Protein AF-A0A316G0H0-F1 (afdb_monomer)

pLDDT: mean 82.6, std 12.06, range [52.97, 92.81]

InterPro domains:
  IPR002514 Transposase IS3/IS911family [PF01527] (9-66)
  IPR010921 Trp repressor/replication initiator [SSF48295] (5-66)

Radius of gyration: 13.91 Å; Cα contacts (8 Å, |Δi|>4): 41; chains: 1; bounding box: 31×35×36 Å

Structure (mmCIF, N/CA/C/O backbone):
data_AF-A0A316G0H0-F1
#
_entry.id   AF-A0A316G0H0-F1
#
loop_
_atom_site.group_PDB
_atom_site.id
_atom_site.type_symbol
_atom_site.label_atom_id
_atom_site.label_alt_id
_atom_site.label_comp_id
_atom_site.label_asym_id
_atom_site.label_entity_id
_atom_site.label_seq_id
_atom_site.pdbx_PDB_ins_code
_atom_site.Cartn_x
_atom_site.Cartn_y
_atom_site.Cartn_z
_atom_site.occupancy
_atom_site.B_iso_or_equiv
_atom_site.auth_seq_id
_atom_site.auth_comp_id
_atom_site.auth_asym_id
_atom_site.auth_atom_id
_atom_site.pdbx_PDB_model_num
ATOM 1 N N . MET A 1 1 ? 8.644 -27.581 -19.351 1.00 53.03 1 MET A N 1
ATOM 2 C CA . MET A 1 1 ? 9.066 -26.187 -19.627 1.00 53.03 1 MET A CA 1
ATOM 3 C C . MET A 1 1 ? 9.074 -25.419 -18.310 1.00 53.03 1 MET A C 1
ATOM 5 O O . MET A 1 1 ? 8.035 -25.357 -17.669 1.00 53.03 1 MET A O 1
ATOM 9 N N . VAL A 1 2 ? 10.218 -24.902 -17.851 1.00 64.69 2 VAL A N 1
ATOM 10 C CA . VAL A 1 2 ? 10.293 -24.180 -16.565 1.00 64.69 2 VAL A CA 1
ATOM 11 C C . VAL A 1 2 ? 10.052 -22.692 -16.822 1.00 64.69 2 VAL A C 1
ATOM 13 O O . VAL A 1 2 ? 10.907 -22.006 -17.378 1.00 64.69 2 VAL A O 1
ATOM 16 N N . THR A 1 3 ? 8.880 -22.176 -16.453 1.00 74.88 3 THR A N 1
ATOM 17 C CA . THR A 1 3 ? 8.573 -20.744 -16.571 1.00 74.88 3 THR A CA 1
ATOM 18 C C . THR A 1 3 ? 9.431 -19.951 -15.578 1.00 74.88 3 THR A C 1
ATOM 20 O O . THR A 1 3 ? 9.207 -20.024 -14.366 1.00 74.88 3 THR A O 1
ATOM 23 N N . LYS A 1 4 ? 10.424 -19.191 -16.062 1.00 76.81 4 LYS A N 1
ATOM 24 C CA . LYS A 1 4 ? 11.204 -18.264 -15.221 1.00 76.81 4 LYS A CA 1
ATOM 25 C C . LYS A 1 4 ? 10.266 -17.220 -14.600 1.00 76.81 4 LYS A C 1
ATOM 27 O O . LYS A 1 4 ? 9.511 -16.551 -15.303 1.00 76.81 4 LYS A O 1
ATOM 32 N N . ARG A 1 5 ? 10.309 -17.076 -13.272 1.00 77.69 5 ARG A N 1
ATOM 33 C CA . ARG A 1 5 ? 9.502 -16.092 -12.532 1.00 77.69 5 ARG A CA 1
ATOM 34 C C . ARG A 1 5 ? 9.996 -14.677 -12.845 1.00 77.69 5 ARG A C 1
ATOM 36 O O . ARG A 1 5 ? 11.188 -14.404 -12.722 1.00 77.69 5 ARG A O 1
ATOM 43 N N . LYS A 1 6 ? 9.084 -13.777 -13.225 1.00 79.62 6 LYS A N 1
ATOM 44 C CA . LYS A 1 6 ? 9.409 -12.358 -13.436 1.00 79.62 6 LYS A CA 1
ATOM 45 C C . LYS A 1 6 ? 9.844 -11.736 -12.098 1.00 79.62 6 LYS A C 1
ATOM 47 O O . LYS A 1 6 ? 9.183 -12.004 -11.090 1.00 79.62 6 LYS A O 1
ATOM 52 N N . PRO A 1 7 ? 10.925 -10.937 -12.057 1.00 78.38 7 PRO A N 1
ATOM 53 C CA . PRO A 1 7 ? 11.365 -10.293 -10.826 1.00 78.38 7 PRO A CA 1
ATOM 54 C C . PRO A 1 7 ? 10.249 -9.422 -10.239 1.00 78.38 7 PRO A C 1
ATOM 56 O O . PRO A 1 7 ? 9.504 -8.756 -10.963 1.00 78.38 7 PRO A O 1
ATOM 59 N N . TYR A 1 8 ? 10.121 -9.455 -8.913 1.00 79.38 8 TYR A N 1
ATOM 60 C CA . TYR A 1 8 ? 9.135 -8.655 -8.195 1.00 79.38 8 TYR A CA 1
ATOM 61 C C . TYR A 1 8 ? 9.485 -7.170 -8.305 1.00 79.38 8 TYR A C 1
ATOM 63 O O . TYR A 1 8 ? 10.609 -6.779 -7.997 1.00 79.38 8 TYR A O 1
ATOM 71 N N . LYS A 1 9 ? 8.509 -6.338 -8.688 1.00 83.62 9 LYS A N 1
ATOM 72 C CA . LYS A 1 9 ? 8.645 -4.881 -8.590 1.00 83.62 9 LYS A CA 1
ATOM 73 C C . LYS A 1 9 ? 8.691 -4.479 -7.116 1.00 83.62 9 LYS A C 1
ATOM 75 O O . LYS A 1 9 ? 7.812 -4.853 -6.339 1.00 83.62 9 LYS A O 1
ATOM 80 N N . THR A 1 10 ? 9.714 -3.725 -6.739 1.00 83.50 10 THR A N 1
ATOM 81 C CA . THR A 1 10 ? 9.848 -3.127 -5.410 1.00 83.50 10 THR A CA 1
ATOM 82 C C . THR A 1 10 ? 9.382 -1.682 -5.451 1.00 83.50 10 THR A C 1
ATOM 84 O O . THR A 1 10 ? 9.760 -0.942 -6.352 1.00 83.50 10 THR A O 1
ATOM 87 N N . PHE A 1 11 ? 8.592 -1.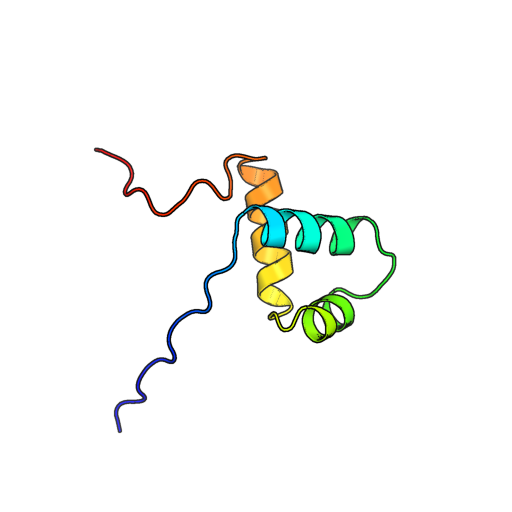289 -4.457 1.00 87.88 11 PHE A N 1
ATOM 88 C CA . PHE A 1 11 ? 8.106 0.078 -4.284 1.00 87.88 11 PHE A CA 1
ATOM 89 C C . PHE A 1 11 ? 8.598 0.623 -2.945 1.00 87.88 11 PHE A C 1
ATOM 91 O O . PHE A 1 11 ? 8.736 -0.152 -1.986 1.00 87.88 11 PHE A O 1
ATOM 98 N N . THR A 1 12 ? 8.854 1.929 -2.887 1.00 89.31 12 THR A N 1
ATOM 99 C CA . THR A 1 12 ? 9.260 2.630 -1.662 1.00 89.31 12 THR A CA 1
ATOM 100 C C . THR A 1 12 ? 8.126 2.632 -0.636 1.00 89.31 12 THR A C 1
ATOM 102 O O . THR A 1 12 ? 6.965 2.391 -0.972 1.00 89.31 12 THR A O 1
ATOM 105 N N . LYS A 1 13 ? 8.457 2.864 0.640 1.00 87.69 13 LYS A N 1
ATOM 106 C CA . LYS A 1 13 ? 7.452 2.987 1.709 1.00 87.69 13 LYS A CA 1
ATOM 107 C C . LYS A 1 13 ? 6.467 4.117 1.399 1.00 87.69 13 LYS A C 1
ATOM 109 O O . LYS A 1 13 ? 5.265 3.892 1.467 1.00 87.69 13 LYS A O 1
ATOM 114 N N . GLU A 1 14 ? 6.988 5.281 1.023 1.00 88.69 14 GLU A N 1
ATOM 115 C CA . GLU A 1 14 ? 6.199 6.476 0.705 1.00 88.69 14 GLU A CA 1
ATOM 116 C C . GLU A 1 14 ? 5.213 6.202 -0.428 1.00 88.69 14 GLU A C 1
ATOM 118 O O . GLU A 1 14 ? 4.027 6.464 -0.283 1.00 88.69 14 GLU A O 1
ATOM 123 N N . PHE A 1 15 ? 5.662 5.538 -1.498 1.00 91.06 15 PHE A N 1
ATOM 124 C CA . PHE A 1 15 ? 4.781 5.182 -2.608 1.00 91.06 15 PHE A CA 1
ATOM 125 C C . PHE A 1 15 ? 3.616 4.288 -2.171 1.00 91.06 15 PHE A C 1
ATOM 127 O O . PHE A 1 15 ? 2.487 4.474 -2.612 1.00 91.06 15 PHE A O 1
ATOM 134 N N . LYS A 1 16 ? 3.868 3.297 -1.307 1.00 90.31 16 LYS A N 1
ATOM 135 C CA . LYS A 1 16 ? 2.808 2.399 -0.825 1.00 90.31 16 LYS A CA 1
ATOM 136 C C . LYS A 1 16 ? 1.813 3.123 0.075 1.00 90.31 16 LYS A C 1
ATOM 138 O O . LYS A 1 16 ? 0.626 2.828 -0.009 1.00 90.31 16 LYS A O 1
ATOM 143 N N . LEU A 1 17 ? 2.296 4.037 0.917 1.00 90.62 17 LEU A N 1
ATOM 144 C CA . LEU A 1 17 ? 1.451 4.862 1.780 1.00 90.62 17 LEU A CA 1
ATOM 145 C C . LEU A 1 17 ? 0.543 5.759 0.947 1.00 90.62 17 LEU A C 1
ATOM 147 O O . LEU A 1 17 ? -0.669 5.689 1.112 1.00 90.62 17 LEU A O 1
ATOM 151 N N . GLU A 1 18 ? 1.113 6.502 -0.000 1.00 92.00 18 GLU A N 1
ATOM 152 C CA . GLU A 1 18 ? 0.349 7.383 -0.884 1.00 92.00 18 GLU A CA 1
ATOM 153 C C . GLU A 1 18 ? -0.639 6.595 -1.747 1.00 92.00 18 GLU A C 1
ATOM 155 O O . GLU A 1 18 ? -1.789 6.991 -1.888 1.00 92.00 18 GLU A O 1
ATOM 160 N N . ALA A 1 19 ? -0.252 5.423 -2.257 1.00 92.69 19 ALA A N 1
ATOM 161 C CA . ALA A 1 19 ? -1.151 4.573 -3.033 1.00 92.69 19 ALA A CA 1
ATOM 162 C C . ALA A 1 19 ? -2.359 4.072 -2.218 1.00 92.69 19 ALA A C 1
ATOM 164 O O . ALA A 1 19 ? -3.476 4.019 -2.731 1.00 92.69 19 ALA A O 1
ATOM 165 N N . VAL A 1 20 ? -2.150 3.695 -0.951 1.00 91.81 20 VAL A N 1
ATOM 166 C CA . VAL A 1 20 ? -3.234 3.276 -0.046 1.00 91.81 20 VAL A CA 1
ATOM 167 C C . VAL A 1 20 ? -4.082 4.468 0.375 1.00 91.81 20 VAL A C 1
ATOM 169 O O . VAL A 1 20 ? -5.304 4.357 0.408 1.00 91.81 20 VAL A O 1
ATOM 172 N N . ARG A 1 21 ? -3.449 5.604 0.667 1.00 91.06 21 ARG A N 1
ATOM 173 C CA . ARG A 1 21 ? -4.120 6.854 1.009 1.00 91.06 21 ARG A CA 1
ATOM 174 C C . ARG A 1 21 ? -5.033 7.304 -0.129 1.00 91.06 21 ARG A C 1
ATOM 176 O O . ARG A 1 21 ? -6.223 7.476 0.096 1.00 91.06 21 ARG A O 1
ATOM 183 N N . LEU A 1 22 ? -4.517 7.341 -1.356 1.00 91.62 22 LEU A N 1
ATOM 184 C CA . LEU A 1 22 ? -5.287 7.641 -2.559 1.00 91.62 22 LEU A CA 1
ATOM 185 C C . LEU A 1 22 ? -6.446 6.659 -2.752 1.00 91.62 22 LEU A C 1
ATOM 187 O O . LEU A 1 22 ? -7.531 7.074 -3.123 1.00 91.62 22 LEU A O 1
ATOM 191 N N . MET A 1 23 ? -6.247 5.367 -2.476 1.00 91.81 23 MET A N 1
ATOM 192 C CA . MET A 1 23 ? -7.325 4.374 -2.546 1.00 91.81 23 MET A CA 1
ATOM 193 C C . MET A 1 23 ? -8.417 4.588 -1.489 1.00 91.81 23 MET A C 1
ATOM 195 O O . MET A 1 23 ?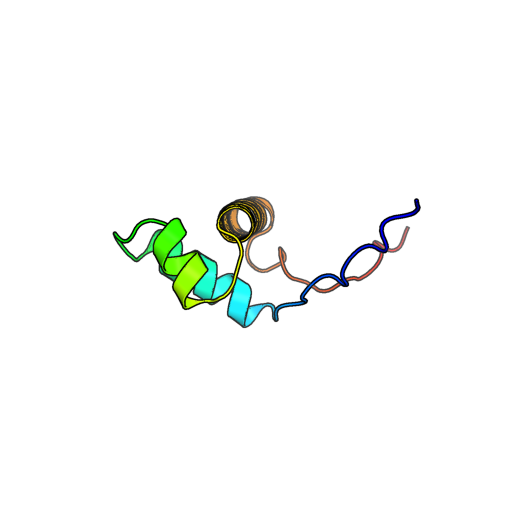 -9.569 4.277 -1.763 1.00 91.81 23 MET A O 1
ATOM 199 N N . LYS A 1 24 ? -8.065 5.059 -0.287 1.00 88.38 24 LYS A N 1
ATOM 200 C CA . LYS A 1 24 ? -9.013 5.277 0.817 1.00 88.38 24 LYS A CA 1
ATOM 201 C C . LYS A 1 24 ? -9.722 6.632 0.736 1.00 88.38 24 LYS A C 1
ATOM 203 O O . LYS A 1 24 ? -10.889 6.713 1.092 1.00 88.38 24 LYS A O 1
ATOM 208 N N . GLU A 1 25 ? -9.019 7.680 0.312 1.00 91.12 25 GLU A N 1
ATOM 209 C CA . GLU A 1 25 ? -9.556 9.044 0.210 1.00 91.12 25 GLU A CA 1
ATOM 210 C C . GLU A 1 25 ? -10.271 9.296 -1.122 1.00 91.12 25 GLU A C 1
ATOM 212 O O . GLU A 1 25 ? -11.150 10.150 -1.196 1.00 91.12 25 GLU A O 1
ATOM 217 N N . SER A 1 26 ? -9.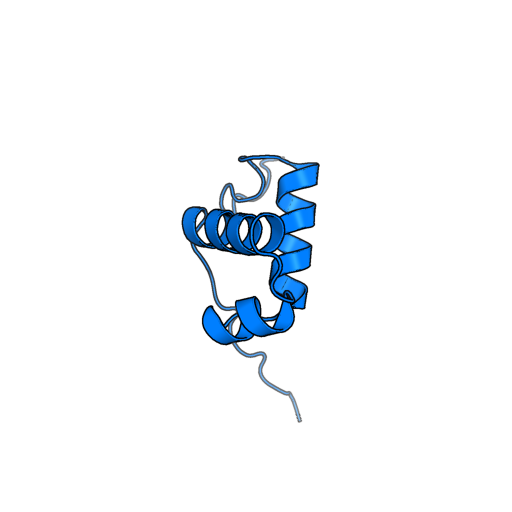900 8.584 -2.189 1.00 85.62 26 SER A N 1
ATOM 218 C CA . SER A 1 26 ? -10.554 8.739 -3.484 1.00 85.62 26 SER A CA 1
ATOM 219 C C . SER A 1 26 ? -11.781 7.837 -3.569 1.00 85.62 26 SER A C 1
ATOM 221 O O . SER A 1 26 ? -11.689 6.638 -3.337 1.00 85.62 26 SER A O 1
ATOM 223 N N . ASP A 1 27 ? -12.902 8.392 -4.027 1.00 85.81 27 ASP A N 1
ATOM 224 C CA . ASP A 1 27 ? -14.129 7.641 -4.351 1.00 85.81 27 ASP A CA 1
ATOM 225 C C . ASP A 1 27 ? -13.979 6.771 -5.624 1.00 85.81 27 ASP A C 1
ATOM 227 O O . ASP A 1 27 ? -14.914 6.144 -6.117 1.00 85.81 27 ASP A O 1
ATOM 231 N N . ARG A 1 28 ? -12.768 6.733 -6.197 1.00 89.00 28 ARG A N 1
ATOM 232 C CA . ARG A 1 28 ? -12.454 5.988 -7.415 1.00 89.00 28 ARG A CA 1
ATOM 233 C C . ARG A 1 28 ? -12.257 4.500 -7.122 1.00 89.00 28 ARG A C 1
ATOM 235 O O . ARG A 1 28 ? -11.654 4.123 -6.114 1.00 89.00 28 ARG A O 1
ATOM 242 N N . PRO A 1 29 ? -12.647 3.613 -8.050 1.00 91.19 29 PRO A N 1
ATOM 243 C CA . PRO A 1 29 ? -12.413 2.189 -7.891 1.00 91.19 29 PRO A CA 1
ATOM 244 C C . PRO A 1 29 ? -10.910 1.878 -7.847 1.00 91.19 29 PRO A C 1
ATOM 246 O O . PRO A 1 29 ? -10.137 2.285 -8.715 1.00 91.19 29 PRO A O 1
ATOM 249 N N . ALA A 1 30 ? -10.499 1.022 -6.905 1.00 89.19 30 ALA A N 1
ATOM 250 C CA . ALA A 1 30 ? -9.104 0.589 -6.739 1.00 89.19 30 ALA A CA 1
ATOM 251 C C . ALA A 1 30 ? -8.468 0.010 -8.020 1.00 89.19 30 ALA A C 1
ATOM 253 O O . ALA A 1 30 ? -7.247 -0.047 -8.150 1.00 89.19 30 ALA A O 1
ATOM 254 N N . ARG A 1 31 ? -9.285 -0.449 -8.980 1.00 91.44 31 ARG A N 1
ATOM 255 C CA . ARG A 1 31 ? -8.821 -0.887 -10.303 1.00 91.44 31 ARG A CA 1
ATOM 256 C C . ARG A 1 31 ? -8.233 0.268 -11.114 1.00 91.44 31 ARG A C 1
ATOM 258 O O . ARG A 1 31 ? -7.180 0.074 -11.707 1.00 91.44 31 ARG A O 1
ATOM 265 N N . GLU A 1 32 ? -8.898 1.416 -11.155 1.00 92.81 32 GLU A N 1
ATOM 266 C CA . GLU A 1 32 ? -8.439 2.581 -11.918 1.00 92.81 32 GLU A CA 1
ATOM 267 C C . GLU A 1 32 ? -7.181 3.169 -11.298 1.00 92.81 32 GLU A C 1
ATOM 269 O O . GLU A 1 32 ? -6.182 3.336 -11.990 1.00 92.81 32 GLU A O 1
ATOM 274 N N . ILE A 1 33 ? -7.177 3.325 -9.973 1.00 92.19 33 ILE A N 1
ATOM 275 C CA . ILE A 1 33 ? -6.002 3.772 -9.215 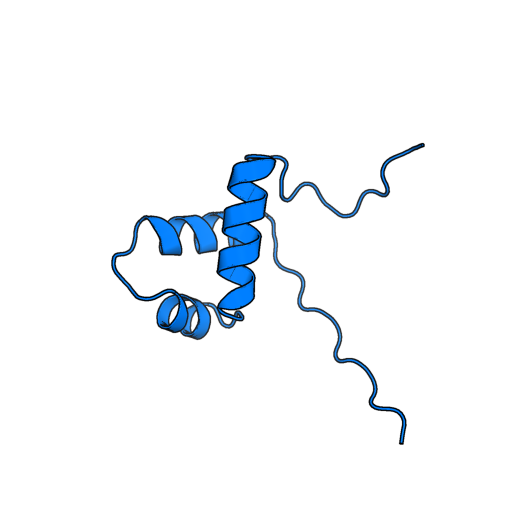1.00 92.19 33 ILE A CA 1
ATOM 276 C C . ILE A 1 33 ? -4.812 2.834 -9.460 1.00 9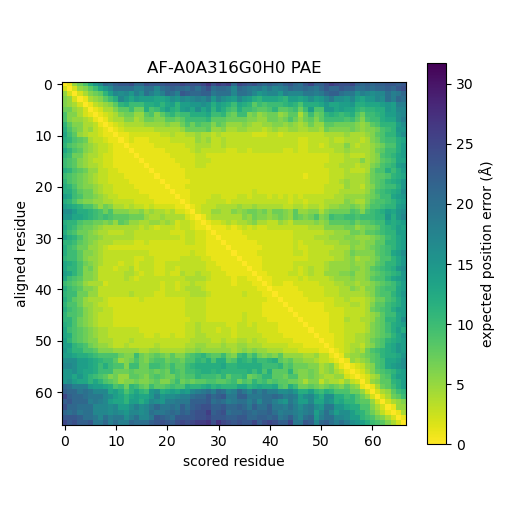2.19 33 ILE A C 1
ATOM 278 O O . ILE A 1 33 ? -3.685 3.275 -9.666 1.00 92.19 33 ILE A O 1
ATOM 282 N N . ALA A 1 34 ? -5.043 1.518 -9.496 1.00 91.62 34 ALA A N 1
ATOM 283 C CA . ALA A 1 34 ? -3.981 0.560 -9.780 1.00 91.62 34 ALA A CA 1
ATOM 284 C C . ALA A 1 34 ? -3.421 0.691 -11.206 1.00 91.62 34 ALA A C 1
ATOM 286 O O . ALA A 1 34 ? -2.211 0.555 -11.393 1.00 91.62 34 ALA A O 1
ATOM 287 N N . LEU A 1 35 ? -4.283 0.941 -12.196 1.00 92.19 35 LEU A N 1
ATOM 288 C CA . LEU A 1 35 ? -3.876 1.151 -13.586 1.00 92.19 35 LEU A CA 1
ATOM 289 C C . LEU A 1 35 ? -3.054 2.435 -13.731 1.00 92.19 35 LEU A C 1
ATOM 291 O O . LEU A 1 35 ? -1.988 2.391 -14.338 1.00 92.19 35 LEU A O 1
ATOM 295 N N . GLU A 1 36 ? -3.506 3.525 -13.112 1.00 91.50 36 GLU A N 1
ATOM 296 C CA . GLU A 1 36 ? -2.822 4.821 -13.092 1.00 91.50 36 GLU A CA 1
ATOM 297 C C . GLU A 1 36 ? -1.433 4.719 -12.444 1.00 91.50 36 GLU A C 1
ATOM 299 O O . GLU A 1 36 ? -0.433 5.152 -13.012 1.00 91.50 36 GLU A O 1
ATOM 304 N N . LEU A 1 37 ? -1.341 4.044 -11.296 1.00 90.38 37 LEU A N 1
ATOM 305 C CA . LEU A 1 37 ? -0.088 3.843 -10.565 1.00 90.38 37 LEU A CA 1
ATOM 306 C C . LEU A 1 37 ? 0.799 2.723 -11.147 1.00 90.38 37 LEU A C 1
ATOM 308 O O . LEU A 1 37 ? 1.895 2.464 -10.641 1.00 90.38 37 LEU A O 1
ATOM 312 N N . GLY A 1 38 ? 0.340 1.999 -12.174 1.00 90.62 38 GLY A N 1
ATOM 313 C CA . GLY A 1 38 ? 1.073 0.878 -12.772 1.00 90.62 38 GLY A CA 1
ATOM 314 C C . GLY A 1 38 ? 1.293 -0.314 -11.823 1.00 90.62 38 GLY A C 1
ATOM 315 O O . GLY A 1 38 ? 2.256 -1.084 -11.982 1.00 90.62 38 GLY A O 1
ATOM 316 N N . VAL A 1 39 ? 0.414 -0.473 -10.830 1.00 91.56 39 VAL A N 1
ATOM 317 C CA . VAL A 1 39 ? 0.422 -1.554 -9.836 1.00 91.56 39 VAL A CA 1
ATOM 318 C C . VAL A 1 39 ? -0.725 -2.535 -10.064 1.00 91.56 39 VAL A C 1
ATOM 320 O O . VAL A 1 39 ? -1.625 -2.335 -10.872 1.00 91.56 39 VAL A O 1
ATOM 323 N N . ARG A 1 40 ? -0.701 -3.667 -9.358 1.00 91.00 40 ARG A N 1
ATOM 324 C CA . ARG A 1 40 ? -1.825 -4.612 -9.380 1.00 91.00 40 ARG A CA 1
ATOM 325 C C . ARG A 1 40 ? -2.857 -4.191 -8.341 1.00 91.00 40 ARG A C 1
ATOM 327 O O . ARG A 1 40 ? -2.477 -3.935 -7.206 1.00 91.00 40 ARG A O 1
ATOM 334 N N . ARG A 1 41 ? -4.151 -4.264 -8.665 1.00 92.12 41 ARG A N 1
ATOM 335 C CA . ARG A 1 41 ? -5.248 -3.992 -7.713 1.00 92.12 41 ARG A CA 1
ATOM 336 C C . ARG A 1 41 ? -5.087 -4.748 -6.390 1.00 92.12 41 ARG A C 1
ATOM 338 O O . ARG A 1 41 ? -5.139 -4.161 -5.321 1.00 92.12 41 ARG A O 1
ATOM 345 N N . ASN A 1 42 ? -4.802 -6.050 -6.465 1.00 92.12 42 ASN A N 1
ATOM 346 C CA . ASN A 1 42 ? -4.604 -6.892 -5.276 1.00 92.12 42 ASN A CA 1
ATOM 347 C C . ASN A 1 42 ? -3.415 -6.445 -4.411 1.00 92.12 42 ASN A C 1
ATOM 349 O O . ASN A 1 42 ? -3.332 -6.809 -3.244 1.00 92.12 42 ASN A O 1
ATOM 353 N N . GLN A 1 43 ? -2.473 -5.692 -4.982 1.00 91.06 43 GLN A N 1
ATOM 354 C CA . GLN A 1 43 ? -1.341 -5.155 -4.247 1.00 91.06 43 GLN A CA 1
ATOM 355 C C . GLN A 1 43 ? -1.755 -3.977 -3.359 1.00 91.06 43 GLN A C 1
ATOM 357 O O . GLN A 1 43 ? -1.234 -3.888 -2.251 1.00 91.06 43 GLN A O 1
ATOM 362 N N . LEU A 1 44 ? -2.701 -3.146 -3.814 1.00 92.44 44 LEU A N 1
ATOM 363 C CA . LEU A 1 44 ? -3.259 -2.041 -3.030 1.00 92.44 44 LEU A CA 1
ATOM 364 C C . LEU A 1 44 ? -4.005 -2.559 -1.800 1.00 92.44 44 LEU A C 1
ATOM 366 O O . LEU A 1 44 ? -3.706 -2.122 -0.695 1.00 92.44 44 LEU A O 1
ATOM 370 N N . TYR A 1 45 ? -4.874 -3.562 -1.969 1.00 92.25 45 TYR A N 1
ATOM 371 C CA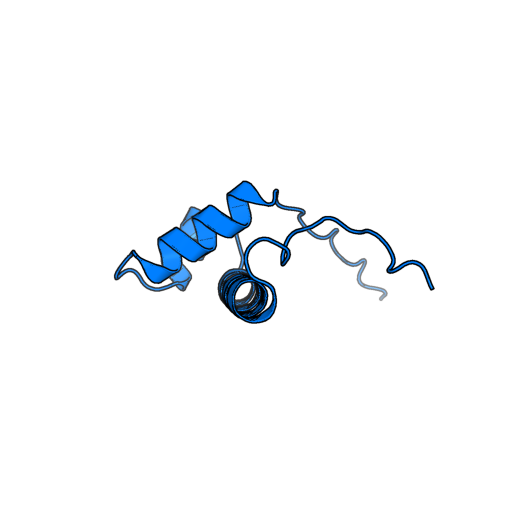 . TYR A 1 45 ? -5.566 -4.195 -0.837 1.00 92.25 45 TYR A CA 1
ATOM 372 C C . TYR A 1 45 ? -4.584 -4.782 0.178 1.00 92.25 45 TYR A C 1
ATOM 374 O O . TYR A 1 45 ? -4.663 -4.462 1.356 1.00 92.25 45 TYR A O 1
ATOM 382 N N . LYS A 1 46 ? -3.567 -5.520 -0.287 1.00 90.94 46 LYS A N 1
ATOM 383 C CA . LYS A 1 46 ? -2.525 -6.048 0.605 1.00 90.94 46 LYS A CA 1
ATOM 384 C C . LYS A 1 46 ? -1.769 -4.961 1.363 1.00 90.94 46 LYS A C 1
ATOM 386 O O . LYS A 1 46 ? -1.362 -5.189 2.493 1.00 90.94 46 LYS A O 1
ATOM 391 N N . TRP A 1 47 ? -1.497 -3.820 0.735 1.00 91.88 47 TRP A N 1
ATOM 392 C CA . TRP A 1 47 ? -0.829 -2.711 1.416 1.00 91.88 47 TRP A CA 1
ATOM 393 C C . TRP A 1 47 ? -1.751 -2.021 2.415 1.00 91.88 47 TRP A C 1
ATOM 395 O O . TRP A 1 47 ? -1.268 -1.632 3.471 1.00 91.88 47 TRP A O 1
ATOM 405 N N . ALA A 1 48 ? -3.046 -1.915 2.114 1.00 89.81 48 ALA A N 1
ATOM 406 C CA . ALA A 1 48 ? -4.038 -1.403 3.049 1.00 89.81 48 ALA A CA 1
ATOM 407 C C . ALA A 1 48 ? -4.150 -2.302 4.287 1.00 89.81 48 ALA A C 1
ATOM 409 O O . ALA A 1 48 ? -4.003 -1.798 5.392 1.00 89.81 48 ALA A O 1
ATOM 410 N N . GLU A 1 49 ? -4.267 -3.621 4.104 1.00 90.12 49 GLU A N 1
ATOM 411 C CA . GLU A 1 49 ? -4.279 -4.593 5.208 1.00 90.12 49 GLU A CA 1
ATOM 412 C C . GLU A 1 49 ? -2.986 -4.530 6.034 1.00 90.12 49 GLU A C 1
ATOM 414 O O . GLU A 1 49 ? -3.016 -4.517 7.259 1.00 90.12 49 GLU A O 1
ATOM 419 N N . GLN A 1 50 ? -1.823 -4.449 5.375 1.00 87.94 50 GLN A N 1
ATOM 420 C CA . GLN A 1 50 ? -0.538 -4.321 6.069 1.00 87.94 50 GLN A CA 1
ATOM 421 C C . GLN A 1 50 ? -0.451 -3.031 6.887 1.00 87.94 50 GLN A C 1
ATOM 423 O O . GLN A 1 50 ? 0.098 -3.051 7.988 1.00 87.94 50 GLN A O 1
ATOM 428 N N . LEU A 1 51 ? -0.963 -1.924 6.342 1.00 87.88 51 LEU A N 1
ATOM 429 C CA . LEU A 1 51 ? -1.018 -0.632 7.017 1.00 87.88 51 LEU A CA 1
ATOM 430 C C . LEU A 1 51 ? -1.990 -0.660 8.203 1.00 87.88 51 LEU A C 1
ATOM 432 O O . LEU A 1 51 ? -1.704 -0.037 9.216 1.00 87.88 51 LEU A O 1
ATOM 436 N N . GLU A 1 52 ? -3.098 -1.390 8.10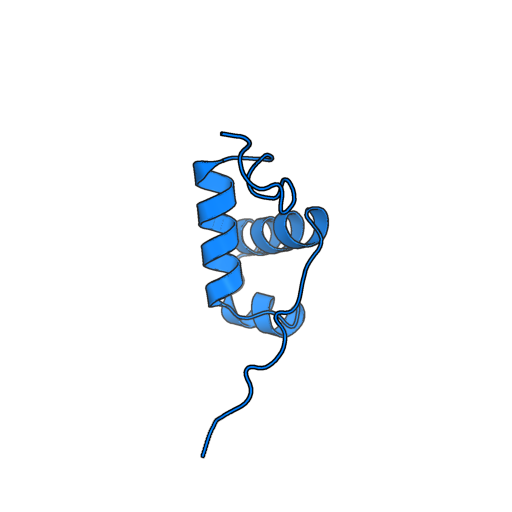8 1.00 85.25 52 GLU A N 1
ATOM 437 C CA . GLU A 1 52 ? -4.048 -1.563 9.214 1.00 85.25 52 GLU A CA 1
ATOM 438 C C . GLU A 1 52 ? -3.485 -2.446 10.333 1.00 85.25 52 GLU A C 1
ATOM 440 O O . GLU A 1 52 ? -3.630 -2.106 11.501 1.00 85.25 52 GLU A O 1
ATOM 445 N N . ASP A 1 53 ? -2.773 -3.523 9.991 1.00 84.38 53 ASP A N 1
ATOM 446 C CA . ASP A 1 53 ? -2.181 -4.456 10.961 1.00 84.38 53 ASP A CA 1
ATOM 447 C C . ASP A 1 53 ? -0.970 -3.860 11.701 1.00 84.38 53 ASP A C 1
ATOM 449 O O . ASP A 1 53 ? -0.791 -4.061 12.901 1.00 84.38 53 ASP A O 1
ATOM 453 N N . LYS A 1 54 ? -0.102 -3.123 10.991 1.00 79.62 54 LYS A N 1
ATOM 454 C CA . LYS A 1 54 ? 1.215 -2.694 11.512 1.00 79.62 54 LYS A CA 1
ATOM 455 C C . LYS A 1 54 ? 1.438 -1.188 11.501 1.00 79.62 54 LYS A C 1
ATOM 457 O O . LYS A 1 54 ? 2.540 -0.738 11.835 1.00 79.62 54 LYS A O 1
ATOM 462 N N . GLY A 1 55 ? 0.451 -0.404 11.074 1.00 76.12 55 GLY A N 1
ATOM 463 C CA . GLY A 1 55 ? 0.587 1.042 10.928 1.00 76.12 55 GLY A CA 1
ATOM 464 C C . GLY A 1 55 ? 1.780 1.419 10.049 1.00 76.12 55 GLY A C 1
ATOM 465 O O . GLY A 1 55 ? 2.165 0.726 9.106 1.00 76.12 55 GLY A O 1
ATOM 466 N N . GLU A 1 56 ? 2.454 2.507 10.396 1.00 69.19 56 GLU A N 1
ATOM 467 C CA . GLU A 1 56 ? 3.615 3.000 9.651 1.00 69.19 56 GLU A CA 1
ATOM 468 C C . GLU A 1 56 ? 4.833 2.053 9.653 1.00 69.19 56 GLU A C 1
ATOM 470 O O . GLU A 1 56 ? 5.768 2.237 8.857 1.00 69.19 56 GLU A O 1
ATOM 475 N N . ALA A 1 57 ? 4.846 1.033 10.520 1.00 71.19 57 ALA A N 1
ATOM 476 C CA . ALA A 1 57 ? 5.870 -0.009 10.547 1.00 71.19 57 ALA A CA 1
ATOM 477 C C . ALA A 1 57 ? 5.634 -1.111 9.496 1.00 71.19 57 ALA A C 1
ATOM 479 O O . ALA A 1 57 ? 6.548 -1.894 9.227 1.00 71.19 57 ALA A O 1
ATOM 480 N N . ALA A 1 58 ? 4.469 -1.136 8.838 1.00 72.25 58 ALA A N 1
ATOM 481 C CA . ALA A 1 58 ? 4.095 -2.094 7.793 1.00 72.25 58 ALA A CA 1
ATOM 482 C C . ALA A 1 58 ? 5.110 -2.211 6.651 1.00 72.25 58 ALA A C 1
ATOM 484 O O . ALA A 1 58 ? 5.308 -3.280 6.070 1.00 72.25 58 ALA A O 1
ATOM 485 N N . PHE A 1 59 ? 5.771 -1.099 6.332 1.00 73.31 59 PHE A N 1
ATOM 486 C CA . PHE A 1 59 ? 6.705 -0.999 5.215 1.00 73.31 59 PHE A CA 1
ATOM 487 C C . PHE A 1 59 ? 8.167 -0.887 5.653 1.00 73.31 59 PHE A C 1
ATOM 489 O O . PHE A 1 59 ? 9.025 -0.616 4.808 1.00 73.31 59 PHE A O 1
ATOM 496 N N . LYS A 1 60 ? 8.476 -1.093 6.945 1.00 65.81 60 LYS A N 1
ATOM 497 C CA . LYS A 1 60 ? 9.865 -1.168 7.419 1.00 65.81 60 LYS A CA 1
ATOM 498 C C . LYS A 1 60 ? 10.532 -2.319 6.656 1.00 65.81 60 LYS A C 1
ATOM 500 O O . LYS A 1 60 ? 9.965 -3.404 6.567 1.00 65.81 60 LYS A O 1
ATOM 505 N N . GLY A 1 61 ? 11.648 -2.014 5.989 1.00 60.81 61 GLY A N 1
ATOM 506 C CA . GLY A 1 61 ? 12.234 -2.823 4.914 1.00 60.81 61 GLY A CA 1
ATOM 507 C C . GLY A 1 61 ? 12.493 -4.293 5.262 1.00 60.81 61 GLY A C 1
ATOM 508 O O . GLY A 1 61 ? 12.331 -4.714 6.401 1.00 60.81 61 GLY A O 1
ATOM 509 N N . LYS A 1 62 ? 12.926 -5.075 4.258 1.00 52.97 62 LYS A N 1
ATOM 510 C CA . LYS A 1 62 ? 13.303 -6.503 4.355 1.00 52.97 62 LYS A CA 1
ATOM 511 C C . LYS A 1 62 ? 14.459 -6.740 5.352 1.00 52.97 62 LYS A C 1
ATOM 513 O O . LYS A 1 62 ? 15.555 -7.128 4.967 1.00 52.97 62 LYS A O 1
ATOM 518 N N . GLY A 1 63 ? 14.229 -6.526 6.638 1.00 55.81 63 GLY A N 1
ATOM 519 C CA . GLY A 1 63 ? 15.028 -7.085 7.710 1.00 55.81 63 GLY A CA 1
ATOM 520 C C . GLY A 1 63 ? 14.460 -8.457 8.020 1.00 55.81 63 GLY A C 1
ATOM 521 O O . GLY A 1 63 ? 13.280 -8.574 8.345 1.00 55.81 63 GLY A O 1
ATOM 522 N N . ARG A 1 64 ? 15.278 -9.508 7.899 1.00 55.44 64 ARG A N 1
ATOM 523 C CA . ARG A 1 64 ? 14.969 -10.770 8.582 1.00 55.44 64 ARG A CA 1
ATOM 524 C C . ARG A 1 64 ? 14.711 -10.421 10.055 1.00 55.44 64 ARG A C 1
ATOM 526 O O . ARG A 1 64 ? 15.554 -9.712 10.612 1.00 55.44 64 ARG A O 1
ATOM 533 N N . PRO A 1 65 ? 13.601 -10.857 10.680 1.00 58.31 65 PRO A N 1
ATOM 534 C CA . PRO A 1 65 ? 13.476 -10.721 12.124 1.00 58.31 65 PRO A CA 1
ATOM 535 C C . PRO A 1 65 ? 14.704 -11.402 12.738 1.00 58.31 65 PRO A C 1
ATOM 537 O O . PRO A 1 65 ? 14.982 -12.563 12.424 1.00 58.31 65 PRO A O 1
ATOM 540 N N . LYS A 1 66 ? 15.512 -10.649 13.495 1.00 57.34 66 LYS A N 1
ATOM 541 C CA . LYS A 1 66 ? 16.605 -11.247 14.264 1.00 57.34 66 LYS A CA 1
ATOM 542 C C . LYS A 1 66 ? 15.942 -12.169 15.286 1.00 57.34 66 LYS A C 1
ATOM 544 O O . LYS A 1 66 ? 15.081 -11.710 16.032 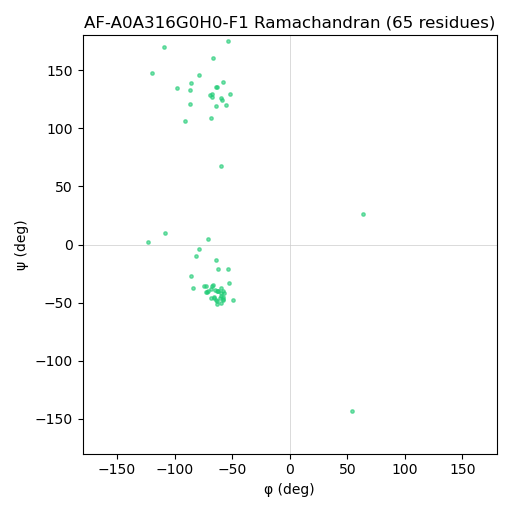1.00 57.34 66 LYS A O 1
ATOM 549 N N . LYS A 1 67 ? 16.274 -13.457 15.194 1.00 54.00 67 LYS A N 1
ATOM 550 C CA . LYS A 1 67 ? 15.945 -14.466 16.200 1.00 54.00 67 LYS A CA 1
ATOM 551 C C . LYS A 1 67 ? 16.606 -14.097 17.523 1.00 54.00 67 LYS A C 1
ATOM 553 O O . LYS A 1 67 ? 17.712 -13.511 17.451 1.00 54.00 67 LYS A O 1
#

Organism: NCBI:txid523701

Foldseek 3Di:
DDDDDDDDDDDALVLLVVLLVCCVPDPDPLCVSCVVSVHDSVSSVVSNVLCVVPNSCSPVDPDDPDD

Sequence (67 aa):
MVTKRKPYKTFTKEFKLEAVRLMKESDRPAREIALELGVRRNQLYKWAEQLEDKGEAAFKGKGRPKK

Nearest PDB structures (foldseek):
  2din-assembly1_A  TM=6.144E-01  e=5.151E-01  H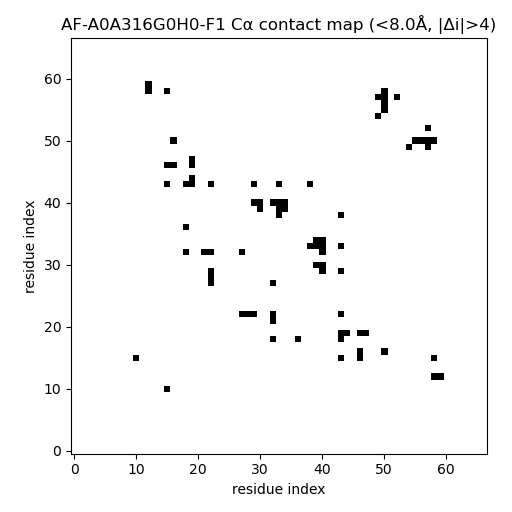omo sapiens
  1hlv-assembly1_A  TM=6.197E-01  e=1.506E+00  Homo sapiens
  9esh-assembly1_W  TM=5.632E-01  e=9.920E-01  Schizosaccharomyces pombe
  7b9v-assembly1_O  TM=6.134E-01  e=2.425E+00  Saccharomyces cerevisiae
  5mq0-assembly1_O  TM=6.288E-01  e=3.906E+00  Saccharomyces cerevisiae

Mean predicted aligned error: 7.1 Å

Secondary structure (DSSP, 8-state):
---PPPPPPP--HHHHHHHHHHHHH--S-HHHHHHHTTS-HHHHHHHHHHHHHHGGGGG---PPPP-

Solvent-accessible surface area (backbone atoms only — not comparable to full-atom values): 4273 Å² total; per-residue (Å²): 134,86,80,80,78,78,81,80,87,83,77,57,55,66,58,51,51,51,53,32,47,50,49,71,74,38,96,58,58,54,61,58,56,15,59,75,71,74,49,56,46,73,52,47,54,53,47,43,54,37,36,70,76,46,42,90,59,50,56,60,68,98,64,76,80,81,127